Protein AF-A0A831RT04-F1 (afdb_monomer_lite)

Structure (mmCIF, N/CA/C/O backbone):
data_AF-A0A831RT04-F1
#
_entry.id   AF-A0A831RT04-F1
#
loop_
_atom_site.group_PDB
_atom_site.id
_atom_site.type_symbol
_atom_site.label_atom_id
_atom_site.label_alt_id
_atom_site.label_comp_id
_atom_site.label_asym_id
_atom_site.label_entity_id
_atom_site.label_seq_id
_atom_site.pdbx_PDB_ins_code
_atom_site.Cartn_x
_atom_site.Cartn_y
_atom_site.Cartn_z
_atom_site.occupancy
_atom_site.B_iso_or_equiv
_atom_site.auth_seq_id
_atom_site.auth_comp_id
_atom_site.auth_asym_id
_atom_site.auth_atom_id
_atom_site.pdbx_PDB_model_num
ATOM 1 N N . MET A 1 1 ? -9.387 18.054 11.095 1.00 45.62 1 MET A N 1
ATOM 2 C CA . MET A 1 1 ? -8.163 17.306 11.473 1.00 45.62 1 MET A CA 1
ATOM 3 C C . MET A 1 1 ? -7.636 16.391 10.363 1.00 45.62 1 MET A C 1
ATOM 5 O O . MET A 1 1 ? -6.426 16.345 10.203 1.00 45.62 1 MET A O 1
ATOM 9 N N . SER A 1 2 ? -8.494 15.749 9.554 1.00 54.75 2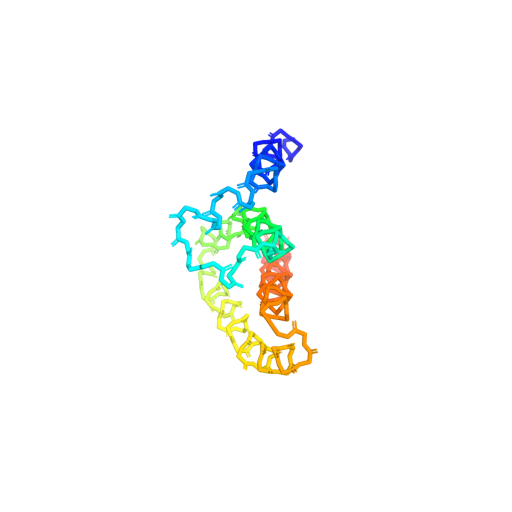 SER A N 1
ATOM 10 C CA . SER A 1 2 ? -8.093 14.901 8.406 1.00 54.75 2 SER A CA 1
ATOM 11 C C . SER A 1 2 ? -7.129 15.583 7.407 1.00 54.75 2 SER A C 1
ATOM 13 O O . SER A 1 2 ? -6.094 15.020 7.062 1.00 54.75 2 SER A O 1
ATOM 15 N N . THR A 1 3 ? -7.389 16.840 7.031 1.00 56.50 3 THR A N 1
ATOM 16 C CA . THR A 1 3 ? -6.643 17.543 5.969 1.00 56.50 3 THR A CA 1
ATOM 17 C C . THR A 1 3 ? -5.196 17.894 6.323 1.00 56.50 3 THR A C 1
ATOM 19 O O . THR A 1 3 ? -4.353 17.987 5.439 1.00 56.50 3 THR A O 1
ATOM 22 N N . ILE A 1 4 ? -4.882 18.096 7.608 1.00 65.50 4 ILE A N 1
ATOM 23 C CA . ILE A 1 4 ? -3.526 18.477 8.041 1.00 65.50 4 ILE A CA 1
ATOM 24 C C . ILE A 1 4 ? -2.608 17.250 8.042 1.00 65.50 4 ILE A C 1
ATOM 26 O O . ILE A 1 4 ? -1.446 17.347 7.660 1.00 65.50 4 ILE A O 1
ATOM 30 N N . MET A 1 5 ? -3.144 16.078 8.397 1.00 64.81 5 MET A N 1
ATOM 31 C CA . MET A 1 5 ? -2.383 14.829 8.373 1.00 64.81 5 MET A CA 1
ATOM 32 C C . MET A 1 5 ? -2.112 14.328 6.951 1.00 64.81 5 MET A C 1
ATOM 34 O O . MET A 1 5 ? -1.097 13.677 6.743 1.00 64.81 5 MET A O 1
ATOM 38 N N . SER A 1 6 ? -2.944 14.666 5.956 1.00 68.38 6 SER A N 1
ATOM 39 C CA . SER A 1 6 ? -2.721 14.265 4.557 1.00 68.38 6 SER A CA 1
ATOM 40 C C . SER A 1 6 ? -1.608 15.042 3.842 1.00 68.38 6 SER A C 1
ATOM 42 O O . SER A 1 6 ? -1.056 14.542 2.866 1.00 68.38 6 SER A O 1
ATOM 44 N N . ILE A 1 7 ? -1.252 16.241 4.319 1.00 77.00 7 ILE A N 1
ATOM 45 C CA . ILE A 1 7 ? -0.227 17.107 3.706 1.00 77.00 7 ILE A CA 1
ATOM 46 C C . ILE A 1 7 ? 1.161 16.445 3.649 1.00 77.00 7 ILE A C 1
ATOM 48 O O . ILE A 1 7 ? 1.724 16.392 2.555 1.00 77.00 7 ILE A O 1
ATOM 52 N N . PRO A 1 8 ? 1.729 15.907 4.748 1.00 80.19 8 PRO A N 1
ATOM 53 C CA . PRO A 1 8 ? 3.040 15.259 4.694 1.00 80.19 8 PRO A CA 1
ATOM 54 C C . PRO A 1 8 ? 3.054 14.021 3.788 1.00 80.19 8 PRO A C 1
ATOM 56 O O . PRO A 1 8 ? 4.034 13.808 3.082 1.00 80.19 8 PRO A O 1
ATOM 59 N N . PHE A 1 9 ? 1.967 13.243 3.728 1.00 76.56 9 PHE A N 1
ATOM 60 C CA . PHE A 1 9 ? 1.880 12.080 2.832 1.00 76.56 9 PHE A CA 1
ATOM 61 C C . PHE A 1 9 ? 1.739 12.477 1.358 1.00 76.56 9 PHE A C 1
ATOM 63 O O . PHE A 1 9 ? 2.332 11.839 0.488 1.00 76.56 9 PHE A O 1
ATOM 70 N N . ALA A 1 10 ? 1.000 13.548 1.064 1.00 77.06 10 ALA A N 1
ATOM 71 C CA . ALA A 1 10 ? 0.904 14.104 -0.283 1.00 77.06 10 ALA A CA 1
ATOM 72 C C . ALA A 1 10 ? 2.252 14.679 -0.748 1.00 77.06 10 ALA A C 1
ATOM 74 O O . ALA A 1 10 ? 2.687 14.389 -1.860 1.00 77.06 10 ALA A O 1
ATOM 75 N N . LEU A 1 11 ? 2.952 15.414 0.124 1.00 82.75 11 LEU A N 1
ATOM 76 C CA . LEU A 1 11 ? 4.318 15.887 -0.120 1.00 82.75 11 LEU A CA 1
ATOM 77 C C . LEU A 1 11 ? 5.285 14.724 -0.346 1.00 82.75 11 LEU A C 1
ATOM 79 O O . LEU A 1 11 ? 6.053 14.754 -1.301 1.00 82.75 11 LEU A O 1
ATOM 83 N N . TRP A 1 12 ? 5.214 13.678 0.479 1.00 82.62 12 TRP A N 1
ATOM 84 C CA . TRP A 1 12 ? 6.033 12.477 0.315 1.00 82.62 12 TRP A CA 1
ATOM 85 C C . TRP A 1 12 ? 5.776 11.779 -1.023 1.00 82.62 12 TRP A C 1
ATOM 87 O O . TRP A 1 12 ? 6.715 11.401 -1.717 1.00 82.62 12 TRP A O 1
ATOM 97 N N . THR A 1 13 ? 4.509 11.661 -1.421 1.00 82.38 13 THR A N 1
ATOM 98 C CA . THR A 1 13 ? 4.126 11.080 -2.714 1.00 82.38 13 THR A CA 1
ATOM 99 C C . THR A 1 13 ? 4.666 11.924 -3.868 1.00 82.38 13 THR A C 1
ATOM 101 O O . THR A 1 13 ? 5.231 11.387 -4.818 1.00 82.38 13 THR A O 1
ATOM 104 N N . LEU A 1 14 ? 4.553 13.250 -3.772 1.00 84.50 14 LEU A N 1
ATOM 105 C CA . LEU A 1 14 ? 5.020 14.179 -4.798 1.00 84.50 14 LEU A CA 1
ATOM 106 C C . LEU A 1 14 ? 6.548 14.143 -4.941 1.00 84.50 14 LEU A C 1
ATOM 108 O O . LEU A 1 14 ? 7.051 13.959 -6.046 1.00 84.50 14 LEU A O 1
ATOM 112 N N . VAL A 1 15 ? 7.285 14.227 -3.830 1.00 85.38 15 VAL A N 1
ATOM 113 C CA . VAL A 1 15 ? 8.753 14.119 -3.818 1.00 85.38 15 VAL A CA 1
ATOM 114 C C . VAL A 1 15 ? 9.193 12.750 -4.335 1.00 85.38 15 VAL A C 1
ATOM 116 O O . VAL A 1 15 ? 10.030 12.671 -5.230 1.00 85.38 15 VAL A O 1
ATOM 119 N N . GLY A 1 16 ? 8.593 11.668 -3.840 1.00 81.25 16 GLY A N 1
ATOM 120 C CA . GLY A 1 16 ? 8.941 10.315 -4.266 1.00 81.25 16 GLY A CA 1
ATOM 121 C C . GLY A 1 16 ? 8.696 10.069 -5.756 1.00 81.25 16 GLY A C 1
ATOM 122 O O . GLY A 1 16 ? 9.455 9.332 -6.372 1.00 81.25 16 GLY A O 1
ATOM 123 N N . THR A 1 17 ? 7.698 10.727 -6.354 1.00 84.56 17 THR A N 1
ATOM 124 C CA . THR A 1 17 ? 7.425 10.630 -7.798 1.00 84.56 17 THR A CA 1
ATOM 125 C C . THR A 1 17 ? 8.428 11.438 -8.620 1.00 84.56 17 THR A C 1
ATOM 127 O O . THR A 1 17 ? 8.916 10.945 -9.631 1.00 84.56 17 THR A O 1
ATOM 130 N N . LEU A 1 18 ? 8.782 12.651 -8.179 1.00 86.75 18 LEU A N 1
ATOM 131 C CA . LEU A 1 18 ? 9.749 13.511 -8.876 1.00 86.75 18 LEU A CA 1
ATOM 132 C C . LEU A 1 18 ? 11.164 12.918 -8.903 1.00 86.75 18 LEU A C 1
ATOM 134 O O . LEU A 1 18 ? 11.893 13.117 -9.869 1.00 86.75 18 LEU A O 1
ATOM 138 N N . PHE A 1 19 ? 11.548 12.186 -7.857 1.00 87.19 19 PHE A N 1
ATOM 139 C CA . PHE A 1 19 ? 12.863 11.549 -7.745 1.00 87.19 19 PHE A CA 1
ATOM 140 C C . PHE A 1 19 ? 12.835 10.039 -8.024 1.00 87.19 19 PHE A C 1
ATOM 142 O O . PHE A 1 19 ? 13.834 9.361 -7.787 1.00 87.19 19 PHE A O 1
ATOM 149 N N . ALA A 1 20 ? 11.719 9.498 -8.523 1.00 84.19 20 ALA A N 1
ATOM 150 C CA . ALA A 1 20 ? 11.543 8.060 -8.717 1.00 84.19 20 ALA A CA 1
ATOM 151 C C . ALA A 1 20 ? 12.595 7.455 -9.657 1.00 84.19 20 ALA A C 1
ATOM 153 O O . ALA A 1 20 ? 13.177 6.428 -9.323 1.00 84.19 20 ALA A O 1
ATOM 154 N N . ASP A 1 21 ? 12.903 8.100 -10.783 1.00 84.00 21 ASP A N 1
ATOM 155 C CA . ASP A 1 21 ? 13.902 7.575 -11.724 1.00 84.00 21 ASP A CA 1
ATOM 156 C C . ASP A 1 21 ? 15.319 7.617 -11.146 1.00 84.00 21 ASP A C 1
ATOM 158 O O . ASP A 1 21 ? 16.086 6.671 -11.318 1.00 84.00 21 ASP A O 1
ATOM 162 N N . THR A 1 22 ? 15.650 8.665 -10.387 1.00 85.75 22 THR A N 1
ATOM 163 C CA . THR A 1 22 ? 16.927 8.771 -9.669 1.00 85.75 22 THR A CA 1
ATOM 164 C C . THR A 1 22 ? 17.050 7.695 -8.590 1.00 85.75 22 THR A C 1
ATOM 166 O O . THR A 1 22 ? 18.107 7.086 -8.433 1.00 85.75 22 THR A O 1
ATOM 169 N N . LEU A 1 23 ? 15.970 7.420 -7.853 1.00 83.44 23 LEU A N 1
ATOM 170 C CA . LEU A 1 23 ? 15.917 6.344 -6.860 1.00 83.44 23 LEU A CA 1
ATOM 171 C C . LEU A 1 23 ? 16.074 4.967 -7.513 1.00 83.44 23 LEU A C 1
ATOM 173 O O . LEU A 1 23 ? 16.832 4.134 -7.022 1.00 83.44 23 LEU A O 1
ATOM 177 N N . LEU A 1 24 ? 15.398 4.730 -8.638 1.00 84.88 24 LEU A N 1
ATOM 178 C CA . LEU A 1 24 ? 15.500 3.468 -9.367 1.00 84.88 24 LEU A CA 1
ATOM 179 C C . LEU A 1 24 ? 16.905 3.273 -9.940 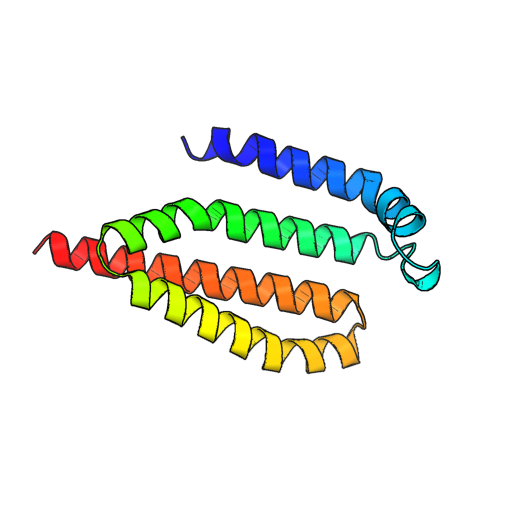1.00 84.88 24 LEU A C 1
ATOM 181 O O . LEU A 1 24 ? 17.485 2.211 -9.754 1.00 84.88 24 LEU A O 1
ATOM 185 N N . GLY A 1 25 ? 17.491 4.305 -10.549 1.00 84.56 25 GLY A N 1
ATOM 186 C CA . GLY A 1 25 ? 18.840 4.236 -11.115 1.00 84.56 25 GLY A CA 1
ATOM 187 C C . GLY A 1 25 ? 19.967 4.127 -10.084 1.00 84.56 25 GLY A C 1
ATOM 188 O O . GLY A 1 25 ? 21.071 3.728 -10.441 1.00 84.56 25 GLY A O 1
ATOM 189 N N . THR A 1 26 ? 19.713 4.467 -8.816 1.00 88.25 26 THR A N 1
ATOM 190 C CA . THR A 1 26 ? 20.705 4.335 -7.734 1.00 88.25 26 THR A CA 1
ATOM 191 C C . THR A 1 26 ? 20.590 3.018 -6.972 1.00 88.25 26 THR A C 1
ATOM 193 O O . THR A 1 26 ? 21.608 2.495 -6.523 1.00 88.25 26 THR A O 1
ATOM 196 N N . LEU A 1 27 ? 19.377 2.481 -6.811 1.00 87.50 27 LEU A N 1
ATOM 197 C CA . LEU A 1 27 ? 19.116 1.316 -5.957 1.00 87.50 27 LEU A CA 1
ATOM 198 C C . LEU A 1 27 ? 18.876 0.016 -6.729 1.00 87.50 27 LEU A C 1
ATOM 200 O O . LEU A 1 27 ? 19.007 -1.059 -6.145 1.00 87.50 27 LEU A O 1
ATOM 204 N N . TYR A 1 28 ? 18.514 0.096 -8.009 1.00 85.00 28 TYR A N 1
ATOM 205 C CA . TYR A 1 28 ? 18.105 -1.057 -8.805 1.00 85.00 28 TYR A CA 1
ATOM 206 C C . TYR A 1 28 ? 18.914 -1.189 -10.101 1.00 85.00 28 TYR A C 1
ATOM 208 O O . TYR A 1 28 ? 19.500 -0.217 -10.583 1.00 85.00 28 TYR A O 1
ATOM 216 N N . PRO A 1 29 ? 18.948 -2.399 -10.691 1.00 85.56 29 PRO A N 1
ATOM 217 C CA . PRO A 1 29 ? 19.523 -2.612 -12.012 1.00 85.56 29 PRO A CA 1
ATOM 218 C C . PRO A 1 29 ? 18.891 -1.714 -13.102 1.00 85.56 29 PRO A C 1
ATOM 220 O O . PRO A 1 29 ? 17.734 -1.306 -12.970 1.00 85.56 29 PRO A O 1
ATOM 223 N N . PRO A 1 30 ? 19.597 -1.452 -14.222 1.00 84.69 30 PRO A N 1
ATOM 224 C CA . PRO A 1 30 ? 19.153 -0.511 -15.261 1.00 84.69 30 PRO A CA 1
ATOM 225 C C . PRO A 1 30 ? 17.796 -0.845 -15.894 1.00 84.69 30 PRO A C 1
ATOM 227 O O . PRO A 1 30 ? 17.089 0.051 -16.337 1.00 84.69 30 PRO A O 1
ATOM 230 N N . GLU A 1 31 ? 17.415 -2.123 -15.909 1.00 82.75 31 GLU A N 1
ATOM 231 C CA . GLU A 1 31 ? 16.122 -2.618 -16.408 1.00 82.75 31 GLU A CA 1
ATOM 232 C C . GLU A 1 31 ? 14.905 -2.061 -15.645 1.00 82.75 31 GLU A C 1
ATOM 234 O O . GLU A 1 31 ? 13.789 -2.076 -16.164 1.00 82.75 31 GLU A O 1
ATOM 239 N N . TYR A 1 32 ? 15.108 -1.526 -14.436 1.00 78.44 32 TYR A N 1
ATOM 240 C CA . TYR A 1 32 ? 14.050 -0.899 -13.646 1.00 78.44 32 TYR A CA 1
ATOM 241 C C . TYR A 1 32 ? 13.917 0.607 -13.908 1.00 78.44 32 TYR A C 1
ATOM 243 O O . TYR A 1 32 ? 12.877 1.179 -13.579 1.00 78.44 32 TYR A O 1
ATOM 251 N N . VAL A 1 33 ? 14.912 1.251 -14.525 1.00 79.00 33 VAL A N 1
ATOM 252 C CA . VAL A 1 33 ? 14.890 2.689 -14.838 1.00 79.00 33 VAL A CA 1
ATOM 253 C C . VAL A 1 33 ? 13.804 2.976 -15.881 1.00 79.00 33 VAL A C 1
ATOM 255 O O . VAL A 1 33 ? 13.686 2.267 -16.876 1.00 79.00 33 VAL A O 1
ATOM 258 N N . GLY A 1 34 ? 12.977 3.999 -15.642 1.00 80.88 34 GLY A N 1
ATOM 259 C CA . GLY A 1 34 ? 11.801 4.310 -16.468 1.00 80.88 34 GLY A CA 1
ATOM 260 C C . GLY A 1 34 ? 10.494 3.670 -15.981 1.00 80.88 34 GLY A C 1
ATOM 261 O O . GLY A 1 34 ? 9.433 3.937 -16.542 1.00 80.88 34 GLY A O 1
ATOM 262 N N . ASN A 1 35 ? 10.524 2.884 -14.896 1.00 85.50 35 ASN A N 1
ATOM 263 C CA . ASN A 1 35 ? 9.319 2.381 -14.222 1.00 85.50 35 ASN A CA 1
ATOM 264 C C . ASN A 1 35 ? 8.807 3.338 -13.129 1.00 85.50 35 ASN A C 1
ATOM 266 O O . ASN A 1 35 ? 8.306 2.905 -12.088 1.00 85.50 35 ASN A O 1
ATOM 270 N N . THR A 1 36 ? 8.888 4.648 -13.366 1.00 86.94 36 THR A N 1
ATOM 271 C CA . THR A 1 36 ? 8.415 5.720 -12.469 1.00 86.94 36 THR A CA 1
ATOM 272 C C . THR A 1 36 ? 6.983 5.473 -11.984 1.00 86.94 36 THR A C 1
ATOM 274 O O . THR A 1 36 ? 6.643 5.707 -10.824 1.00 86.94 36 THR A O 1
ATOM 277 N N . LEU A 1 37 ? 6.140 4.934 -12.869 1.00 88.00 37 LEU A N 1
ATOM 278 C CA . LEU A 1 37 ? 4.743 4.620 -12.589 1.00 88.00 37 LEU A CA 1
ATOM 279 C C . LEU A 1 37 ? 4.588 3.547 -11.499 1.00 88.00 37 LEU A C 1
ATOM 281 O O . LEU A 1 37 ? 3.679 3.645 -10.680 1.00 88.00 37 LEU A O 1
ATOM 285 N N . VAL A 1 38 ? 5.485 2.558 -11.428 1.00 88.50 38 VAL A N 1
ATOM 286 C CA . VAL A 1 38 ? 5.470 1.546 -10.356 1.00 88.50 38 VAL A CA 1
ATOM 287 C C . VAL A 1 38 ? 5.745 2.207 -9.011 1.00 88.50 38 VAL A C 1
ATOM 289 O O . VAL A 1 38 ? 5.023 1.962 -8.047 1.00 88.50 38 VAL A O 1
ATOM 292 N N . VAL A 1 39 ? 6.747 3.088 -8.953 1.00 89.00 39 VAL A N 1
ATOM 293 C CA . VAL A 1 39 ? 7.077 3.840 -7.735 1.00 89.00 39 VAL A CA 1
ATOM 294 C C . VAL A 1 39 ? 5.887 4.691 -7.304 1.00 89.00 39 VAL A C 1
ATOM 296 O O . VAL A 1 39 ? 5.496 4.647 -6.140 1.00 89.00 39 VAL A O 1
ATOM 299 N N . PHE A 1 40 ? 5.247 5.389 -8.244 1.00 89.19 40 PHE A N 1
ATOM 300 C CA . PHE A 1 40 ? 4.037 6.160 -7.970 1.00 89.19 40 PHE A CA 1
ATOM 301 C C . PHE A 1 40 ? 2.899 5.296 -7.401 1.00 89.19 40 PHE A C 1
ATOM 303 O O . PHE A 1 40 ? 2.305 5.656 -6.385 1.00 89.19 40 PHE A O 1
ATOM 310 N N . LEU A 1 41 ? 2.624 4.129 -7.993 1.00 91.25 41 LEU A N 1
ATOM 311 C CA . LEU A 1 41 ? 1.605 3.197 -7.493 1.00 91.25 41 LEU A CA 1
ATOM 312 C C . LEU A 1 41 ? 1.922 2.692 -6.078 1.00 91.25 41 LEU A C 1
ATOM 314 O O . LEU A 1 41 ? 1.023 2.591 -5.242 1.00 91.25 41 LEU A O 1
ATOM 318 N N . LEU A 1 42 ? 3.193 2.409 -5.783 1.00 89.94 42 LEU A N 1
ATOM 319 C CA . LEU A 1 42 ? 3.633 1.997 -4.448 1.00 89.94 42 LEU A CA 1
ATOM 320 C C . LEU A 1 42 ? 3.524 3.136 -3.423 1.00 89.94 42 LEU A C 1
ATOM 322 O O . LEU A 1 42 ? 3.159 2.889 -2.273 1.00 89.94 42 LEU A O 1
ATOM 326 N N . LEU A 1 43 ? 3.783 4.383 -3.827 1.00 90.31 43 LEU A N 1
ATOM 327 C CA . LEU A 1 43 ? 3.574 5.555 -2.974 1.00 90.31 43 LEU A CA 1
ATOM 328 C C . LEU A 1 43 ? 2.086 5.785 -2.694 1.00 90.31 43 LEU A C 1
ATOM 330 O O . LEU A 1 43 ? 1.715 5.999 -1.541 1.00 90.31 43 LEU A O 1
ATOM 334 N N . LEU A 1 44 ? 1.223 5.653 -3.708 1.00 90.38 44 LEU A N 1
ATOM 335 C CA . LEU A 1 44 ? -0.230 5.693 -3.526 1.00 90.38 44 LEU A CA 1
ATOM 336 C C . LEU A 1 44 ? -0.716 4.592 -2.583 1.00 90.38 44 LEU A C 1
ATOM 338 O O . LEU A 1 44 ? -1.529 4.856 -1.698 1.00 90.38 44 LEU A O 1
ATOM 342 N N . ARG A 1 45 ? -0.191 3.369 -2.721 1.00 92.12 45 ARG A N 1
ATOM 343 C CA . ARG A 1 45 ? -0.482 2.274 -1.790 1.00 92.12 45 ARG A CA 1
ATOM 344 C C . ARG A 1 45 ? -0.125 2.674 -0.359 1.00 92.12 45 ARG A C 1
ATOM 346 O O . ARG A 1 45 ? -0.947 2.511 0.539 1.00 92.12 45 ARG A O 1
ATOM 353 N N . ASN A 1 46 ? 1.077 3.205 -0.149 1.00 89.19 46 ASN A N 1
ATOM 354 C CA . ASN A 1 46 ? 1.530 3.629 1.174 1.00 89.19 46 ASN A CA 1
ATOM 355 C C . ASN A 1 46 ? 0.641 4.747 1.751 1.00 89.19 46 ASN A C 1
ATOM 357 O O . ASN A 1 46 ? 0.329 4.756 2.942 1.00 89.19 46 ASN A O 1
ATOM 361 N N . LEU A 1 47 ? 0.164 5.660 0.902 1.00 89.38 47 LEU A N 1
ATOM 362 C CA . LEU A 1 47 ? -0.780 6.704 1.294 1.00 89.38 47 LEU A CA 1
ATOM 363 C C . LEU A 1 47 ? -2.122 6.118 1.761 1.00 89.38 47 LEU A C 1
ATOM 365 O O . LEU A 1 47 ? -2.636 6.536 2.798 1.00 89.38 47 LEU A O 1
ATOM 369 N N . VAL A 1 48 ? -2.658 5.116 1.057 1.00 90.94 48 VAL A N 1
ATOM 370 C CA . VAL A 1 48 ? -3.868 4.385 1.478 1.00 90.94 48 VAL A CA 1
ATOM 371 C C . VAL A 1 48 ? -3.648 3.684 2.822 1.00 90.94 48 VAL A C 1
ATOM 373 O O . VAL A 1 48 ? -4.473 3.806 3.728 1.00 90.94 48 VAL A O 1
ATOM 376 N N . GLU A 1 49 ? -2.526 2.982 2.988 1.00 88.88 49 GLU A N 1
ATOM 377 C CA . GLU A 1 49 ? -2.206 2.282 4.238 1.00 88.88 49 GLU A CA 1
ATOM 378 C C . GLU A 1 49 ? -2.081 3.253 5.414 1.00 88.88 49 GLU A C 1
ATOM 380 O O . GLU A 1 49 ? -2.686 3.025 6.465 1.00 88.88 49 GLU A O 1
ATOM 385 N N . SER A 1 50 ? -1.393 4.375 5.203 1.00 88.31 50 SER A N 1
ATOM 386 C CA . SER A 1 50 ? -1.229 5.443 6.189 1.00 88.31 50 SER A CA 1
ATOM 387 C C . SER A 1 50 ? -2.566 6.082 6.570 1.00 88.31 50 SER A C 1
ATOM 389 O O . SER A 1 50 ? -2.844 6.270 7.755 1.00 88.31 50 SER A O 1
ATOM 391 N N . ALA A 1 51 ? -3.446 6.342 5.597 1.00 87.88 51 ALA A N 1
ATOM 392 C CA . ALA A 1 51 ? -4.796 6.846 5.858 1.00 87.88 51 ALA A CA 1
ATOM 393 C C . ALA A 1 51 ? -5.660 5.842 6.648 1.00 87.88 51 ALA A C 1
ATOM 395 O O . ALA A 1 51 ? -6.527 6.245 7.422 1.00 87.88 51 ALA A O 1
ATOM 396 N N . SER A 1 52 ? -5.400 4.538 6.502 1.00 88.94 52 SER A N 1
ATOM 397 C CA . SER A 1 52 ? -6.088 3.466 7.238 1.00 88.94 52 SER A CA 1
ATOM 398 C C . SER A 1 52 ? -5.503 3.177 8.633 1.00 88.94 52 SER A C 1
ATOM 400 O O . SER A 1 52 ? -6.067 2.382 9.397 1.00 88.94 52 SER A O 1
ATOM 402 N N . ALA A 1 53 ? -4.370 3.790 8.994 1.00 89.25 53 ALA A N 1
ATOM 403 C CA . ALA A 1 53 ? -3.702 3.542 10.271 1.00 89.25 53 ALA A CA 1
ATOM 404 C C . ALA A 1 53 ? -4.569 3.917 11.492 1.00 89.25 53 ALA A C 1
ATOM 406 O O . ALA A 1 53 ? -4.692 3.078 12.387 1.00 89.25 53 ALA A O 1
ATOM 407 N N . PRO A 1 54 ? -5.264 5.076 11.537 1.00 89.94 54 PRO A N 1
ATOM 408 C CA . PRO A 1 54 ? -6.131 5.429 12.668 1.00 89.94 54 PRO A CA 1
ATOM 409 C C . PRO A 1 54 ? -7.238 4.400 12.929 1.00 89.94 54 PRO A C 1
ATOM 411 O O . PRO A 1 54 ? -7.504 4.054 14.074 1.00 89.94 54 PRO A O 1
ATOM 414 N N . VAL A 1 55 ? -7.831 3.850 11.866 1.00 89.12 55 VAL A N 1
ATOM 415 C CA . VAL A 1 55 ? -8.857 2.791 11.943 1.00 89.12 55 VAL A CA 1
ATOM 416 C C . VAL A 1 55 ? -8.284 1.525 12.547 1.00 89.12 55 VAL A C 1
ATOM 418 O O . VAL A 1 55 ? -8.923 0.854 13.351 1.00 89.12 55 VAL A O 1
ATOM 421 N N . THR A 1 56 ? -7.056 1.195 12.151 1.00 90.81 56 THR A N 1
ATOM 422 C CA . THR A 1 56 ? -6.351 0.025 12.665 1.00 90.81 56 THR A CA 1
ATOM 423 C C . THR A 1 56 ? -6.141 0.157 14.170 1.00 90.81 56 THR A C 1
ATOM 425 O O . THR A 1 56 ? -6.442 -0.783 14.903 1.00 90.81 56 THR A O 1
ATOM 428 N N . TYR A 1 57 ? -5.701 1.330 14.633 1.00 89.31 57 TYR A N 1
ATOM 429 C CA . TYR A 1 57 ? -5.566 1.611 16.059 1.00 89.31 57 TYR A CA 1
ATOM 430 C C . TYR A 1 57 ? -6.916 1.582 16.780 1.00 89.31 57 TYR A C 1
ATOM 432 O O . TYR A 1 57 ? -7.009 0.945 17.822 1.00 89.31 57 TYR A O 1
ATOM 440 N N . ALA A 1 58 ? -7.970 2.173 16.209 1.00 87.62 58 ALA A N 1
ATOM 441 C CA . ALA A 1 58 ? -9.313 2.153 16.791 1.00 87.62 58 ALA A CA 1
ATOM 442 C C . ALA A 1 58 ? -9.864 0.724 16.965 1.00 87.62 58 ALA A C 1
ATOM 444 O O . ALA A 1 58 ? -10.409 0.382 18.011 1.00 87.62 58 ALA A O 1
ATOM 445 N N . LEU A 1 59 ? -9.679 -0.148 15.968 1.00 88.12 59 LEU A N 1
ATOM 446 C CA . LEU A 1 59 ? -10.078 -1.556 16.063 1.00 88.12 59 LEU A CA 1
ATOM 447 C C . LEU A 1 59 ? -9.259 -2.322 17.109 1.00 88.12 59 LEU A C 1
ATOM 449 O O . LEU A 1 59 ? -9.797 -3.183 17.804 1.00 88.12 59 LEU A O 1
ATOM 453 N N . GLN A 1 60 ? -7.963 -2.030 17.229 1.00 90.00 60 GLN A N 1
ATOM 454 C CA . GLN A 1 60 ? -7.097 -2.669 18.221 1.00 90.0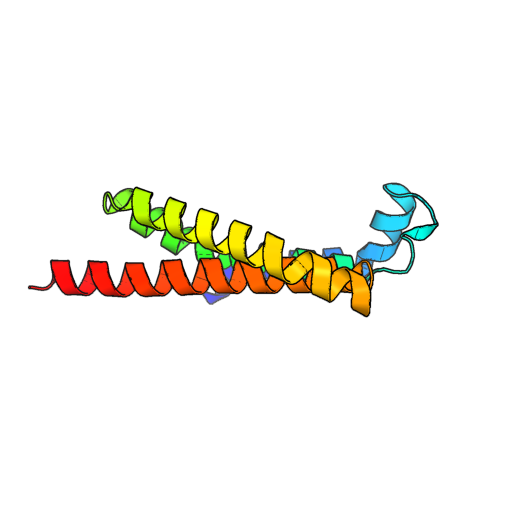0 60 GLN A CA 1
ATOM 455 C C . GLN A 1 60 ? -7.450 -2.243 19.649 1.00 90.00 60 GLN A C 1
ATOM 457 O O . GLN A 1 60 ? -7.544 -3.103 20.523 1.00 90.00 60 GLN A O 1
ATOM 462 N N . THR A 1 61 ? -7.694 -0.952 19.886 1.00 90.31 61 THR A N 1
ATOM 463 C CA . THR A 1 61 ? -8.092 -0.443 21.208 1.00 90.31 61 THR A CA 1
ATOM 464 C C . THR A 1 61 ? -9.486 -0.917 21.613 1.00 90.31 61 THR A C 1
ATOM 466 O O . THR A 1 61 ? -9.718 -1.152 22.794 1.00 90.31 61 THR A O 1
ATOM 469 N N . ALA A 1 62 ? -10.383 -1.160 20.652 1.00 87.69 62 ALA A N 1
ATOM 470 C CA . ALA A 1 62 ? -11.691 -1.778 20.881 1.00 87.69 62 ALA A CA 1
ATOM 471 C C . ALA A 1 62 ? -11.637 -3.304 21.136 1.00 87.69 62 ALA A C 1
ATOM 473 O O . ALA A 1 62 ? -12.677 -3.960 21.187 1.00 87.69 62 ALA A O 1
ATOM 474 N N . GLY A 1 63 ? -10.446 -3.909 21.242 1.00 89.25 63 GLY A N 1
ATOM 475 C CA . GLY A 1 63 ? -10.278 -5.353 21.452 1.00 89.25 63 GLY A CA 1
ATOM 476 C C . GLY A 1 63 ? -10.566 -6.213 20.214 1.00 89.25 63 GLY A C 1
ATOM 477 O O . GLY A 1 63 ? -10.536 -7.440 20.283 1.00 89.25 63 GLY A O 1
ATOM 478 N N . GLN A 1 64 ? -10.793 -5.596 19.053 1.00 89.25 64 GLN A N 1
ATOM 479 C CA . GLN A 1 64 ? -11.141 -6.263 17.795 1.00 89.25 64 GLN A CA 1
ATOM 480 C C . GLN A 1 64 ? -9.919 -6.503 16.896 1.00 89.25 64 GLN A C 1
ATOM 482 O O . GLN A 1 64 ? -10.035 -6.549 15.672 1.00 89.25 64 GLN A O 1
ATOM 487 N N . ALA A 1 65 ? -8.733 -6.723 17.476 1.00 89.12 65 ALA A N 1
ATOM 488 C CA . ALA A 1 65 ? -7.491 -6.944 16.724 1.00 89.12 65 ALA A CA 1
ATOM 489 C C . ALA A 1 65 ? -7.588 -8.097 15.701 1.00 89.12 65 ALA A C 1
ATOM 491 O O . ALA A 1 65 ? -6.978 -8.032 14.632 1.00 89.12 65 ALA A O 1
ATOM 492 N N . ARG A 1 66 ? -8.420 -9.114 15.980 1.00 91.31 66 ARG A N 1
ATOM 493 C CA . ARG A 1 66 ? -8.709 -10.226 15.056 1.00 91.31 66 ARG A CA 1
ATOM 494 C C . ARG A 1 66 ? -9.245 -9.747 13.706 1.00 91.31 66 ARG A C 1
ATOM 496 O O . ARG A 1 66 ? -8.903 -10.331 12.681 1.00 91.31 66 ARG A O 1
ATOM 503 N N . HIS A 1 67 ? -10.061 -8.696 13.697 1.00 89.56 67 HIS A N 1
ATOM 504 C CA . HIS A 1 67 ? -10.621 -8.135 12.473 1.00 89.56 67 HIS A CA 1
ATOM 505 C C . HIS A 1 67 ? -9.487 -7.564 11.618 1.00 89.56 67 HIS A C 1
ATOM 507 O O . HIS A 1 67 ? -9.311 -7.986 10.483 1.00 89.56 67 HIS A O 1
ATOM 513 N N . THR A 1 68 ? -8.593 -6.751 12.184 1.00 89.50 68 THR A N 1
ATOM 514 C CA . THR A 1 68 ? -7.400 -6.261 11.470 1.00 89.50 68 THR A CA 1
ATOM 515 C C . THR A 1 68 ? -6.597 -7.389 10.810 1.00 89.50 68 THR A C 1
ATOM 517 O O . THR A 1 68 ? -6.247 -7.278 9.635 1.00 89.50 68 THR A O 1
ATOM 520 N N . SER A 1 69 ? -6.348 -8.493 11.521 1.00 92.00 69 SER A N 1
ATOM 521 C CA . SER A 1 69 ? -5.639 -9.653 10.962 1.00 92.00 69 SER A CA 1
ATOM 522 C C . SER A 1 69 ? -6.400 -10.319 9.813 1.00 92.00 69 SER A C 1
ATOM 524 O O . SER A 1 69 ? -5.787 -10.685 8.815 1.00 92.00 69 SER A O 1
ATOM 526 N N . LEU A 1 70 ? -7.728 -10.445 9.913 1.00 92.06 70 LEU A N 1
ATOM 527 C CA . LEU A 1 70 ? -8.555 -11.000 8.838 1.00 92.06 70 LEU A CA 1
ATOM 528 C C . LEU A 1 70 ? -8.538 -10.118 7.583 1.00 92.06 70 LEU A C 1
ATOM 530 O O . LEU A 1 70 ? -8.449 -10.657 6.483 1.00 92.06 70 LEU A O 1
ATOM 534 N N . ALA A 1 71 ? -8.561 -8.787 7.725 1.00 92.06 71 ALA A N 1
ATOM 535 C CA . ALA A 1 71 ? -8.419 -7.885 6.577 1.00 92.06 71 ALA A CA 1
ATOM 536 C C . ALA A 1 71 ? -7.058 -8.064 5.899 1.00 92.06 71 ALA A C 1
ATOM 538 O O . ALA A 1 71 ? -6.998 -8.127 4.676 1.00 92.06 71 ALA A O 1
ATOM 539 N N . LEU A 1 72 ? -5.976 -8.182 6.676 1.00 91.69 72 LEU A N 1
ATOM 540 C CA . LEU A 1 72 ? -4.637 -8.416 6.128 1.00 91.69 72 LEU A CA 1
ATOM 541 C C . LEU A 1 72 ? -4.552 -9.758 5.393 1.00 91.69 72 LEU A C 1
ATOM 543 O O . LEU A 1 72 ? -4.061 -9.798 4.269 1.00 91.69 72 LEU A O 1
ATOM 547 N N . LEU A 1 73 ? -5.076 -10.837 5.984 1.00 94.50 73 LEU A N 1
ATOM 548 C CA . LEU A 1 73 ? -5.131 -12.152 5.337 1.00 94.50 73 LEU A CA 1
ATOM 549 C C . LEU A 1 73 ? -5.926 -12.104 4.030 1.00 94.50 73 LEU A C 1
ATOM 551 O O . LEU A 1 73 ? -5.472 -12.638 3.019 1.00 94.50 73 LEU A O 1
ATOM 555 N N . PHE A 1 74 ? -7.076 -11.426 4.033 1.00 93.50 74 PHE A N 1
ATOM 556 C CA . PHE A 1 74 ? -7.870 -11.220 2.827 1.00 93.50 74 PHE A CA 1
ATOM 557 C C . PHE A 1 74 ? -7.086 -10.450 1.763 1.00 93.50 74 PHE A C 1
ATOM 559 O O . PHE A 1 74 ? -7.032 -10.883 0.617 1.00 93.50 74 PHE A O 1
ATOM 566 N N . GLY A 1 75 ? -6.432 -9.349 2.134 1.00 90.81 75 GLY A N 1
ATOM 567 C CA . GLY A 1 75 ? -5.633 -8.554 1.207 1.00 90.81 75 GLY A CA 1
ATOM 568 C C . GLY A 1 75 ? -4.457 -9.322 0.608 1.00 90.81 75 GLY A C 1
ATOM 569 O O . GLY A 1 75 ? -4.193 -9.190 -0.586 1.00 90.81 75 GLY A O 1
ATOM 570 N N . VAL A 1 76 ? -3.782 -10.161 1.399 1.00 92.88 76 VAL A N 1
ATOM 571 C CA . VAL A 1 76 ? -2.706 -11.040 0.913 1.00 92.88 76 VAL A CA 1
ATOM 572 C C . VAL A 1 76 ? -3.259 -12.085 -0.050 1.00 92.88 76 VAL A C 1
ATOM 574 O O . VAL A 1 76 ? -2.707 -12.250 -1.133 1.00 92.88 76 VAL A O 1
ATOM 577 N N . ALA A 1 77 ? -4.363 -12.753 0.293 1.00 93.94 77 ALA A N 1
ATOM 578 C CA . ALA A 1 77 ? -5.006 -13.712 -0.605 1.00 93.94 77 ALA A CA 1
ATOM 579 C C . ALA A 1 77 ? -5.445 -13.042 -1.917 1.00 93.94 77 ALA A C 1
ATOM 581 O O . ALA A 1 77 ? -5.192 -13.561 -3.002 1.00 93.94 77 ALA A O 1
ATOM 582 N N . PHE A 1 78 ? -6.030 -11.848 -1.824 1.00 91.62 78 PHE A N 1
ATOM 583 C CA . PHE A 1 78 ? -6.429 -11.042 -2.970 1.00 91.62 78 PHE A CA 1
ATOM 584 C C . PHE A 1 78 ? -5.227 -10.670 -3.848 1.00 91.62 78 PHE A C 1
ATOM 586 O O . PHE A 1 78 ? -5.276 -10.846 -5.064 1.00 91.62 78 PHE A O 1
ATOM 593 N N . ALA A 1 79 ? -4.119 -10.232 -3.243 1.00 92.19 79 ALA A N 1
ATOM 594 C CA . ALA A 1 79 ? -2.881 -9.934 -3.958 1.00 92.19 79 ALA A CA 1
ATOM 595 C C . ALA A 1 79 ? -2.292 -11.183 -4.630 1.00 92.19 79 ALA A C 1
ATOM 597 O O . ALA A 1 79 ? -1.882 -11.106 -5.782 1.00 92.19 79 ALA A O 1
ATOM 598 N N . LEU A 1 80 ? -2.283 -12.334 -3.953 1.00 93.50 80 LEU A N 1
ATOM 599 C CA . LEU A 1 80 ? -1.759 -13.591 -4.498 1.00 93.50 80 LEU A CA 1
ATOM 600 C C . LEU A 1 80 ? -2.549 -14.090 -5.709 1.00 93.50 80 LEU A C 1
ATOM 602 O O . LEU A 1 80 ? -1.963 -14.681 -6.610 1.00 93.50 80 LEU A O 1
ATOM 606 N N . VAL A 1 81 ? -3.860 -13.848 -5.748 1.00 94.81 81 VAL A N 1
ATOM 607 C CA . VAL A 1 81 ? -4.704 -14.221 -6.891 1.00 94.81 81 VAL A CA 1
ATOM 608 C C . VAL A 1 81 ? -4.579 -13.204 -8.025 1.00 94.81 81 VAL A C 1
ATOM 610 O O . VAL A 1 81 ? -4.477 -13.583 -9.190 1.00 94.81 81 VAL A O 1
ATOM 613 N N . LEU A 1 82 ? -4.574 -11.908 -7.703 1.00 92.88 82 LEU A N 1
ATOM 614 C CA . LEU A 1 82 ? -4.640 -10.847 -8.706 1.00 92.88 82 LEU A CA 1
ATOM 615 C C . LEU A 1 82 ? -3.272 -10.511 -9.321 1.00 92.88 82 LEU A C 1
ATOM 617 O O . LEU A 1 82 ? -3.194 -10.193 -10.508 1.00 92.88 82 LEU A O 1
ATOM 621 N N . ALA A 1 83 ? -2.191 -10.586 -8.538 1.00 92.81 83 ALA A N 1
ATOM 622 C CA . ALA A 1 83 ? -0.856 -10.213 -8.994 1.00 92.81 83 ALA A CA 1
ATOM 623 C C . ALA A 1 83 ? -0.356 -11.072 -10.166 1.00 92.81 83 ALA A C 1
ATOM 625 O O . ALA A 1 83 ? 0.091 -10.471 -11.137 1.00 92.81 83 ALA A O 1
ATOM 626 N N . PRO A 1 84 ? -0.467 -12.417 -10.177 1.00 95.06 84 PRO A N 1
ATOM 627 C CA . PRO A 1 84 ? -0.011 -13.217 -11.315 1.00 95.06 84 PRO A CA 1
ATOM 628 C C . PRO A 1 84 ? -0.713 -12.845 -12.626 1.00 95.06 84 PRO A C 1
ATOM 630 O O . PRO A 1 84 ? -0.064 -12.736 -13.663 1.00 95.06 84 PRO A O 1
ATOM 633 N N . VAL A 1 85 ? -2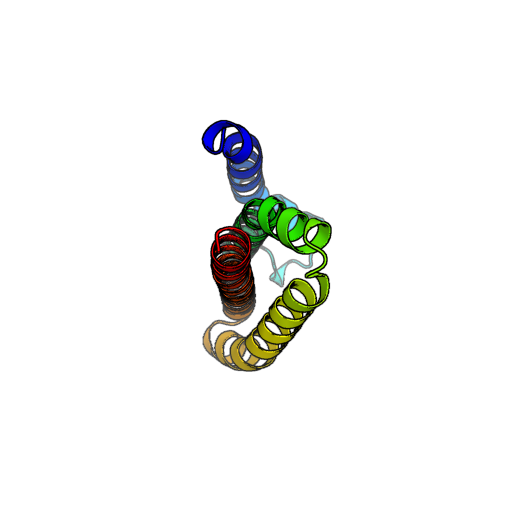.026 -12.588 -12.570 1.00 96.12 85 VAL A N 1
ATOM 634 C CA . VAL A 1 85 ? -2.833 -12.206 -13.740 1.00 96.12 85 VAL A CA 1
ATOM 635 C C . VAL A 1 85 ? -2.401 -10.839 -14.273 1.00 96.12 85 VAL A C 1
ATOM 637 O O . VAL A 1 85 ? -2.140 -10.685 -15.465 1.00 96.12 85 VAL A O 1
ATOM 640 N N . LEU A 1 86 ? -2.278 -9.846 -13.388 1.00 94.19 86 LEU A N 1
ATOM 641 C CA . LEU A 1 86 ? -1.879 -8.494 -13.776 1.00 94.19 86 LEU A CA 1
ATOM 642 C C . LEU A 1 86 ? -0.420 -8.426 -14.232 1.00 94.19 86 LEU A C 1
ATOM 644 O O . LEU A 1 86 ? -0.116 -7.695 -15.170 1.00 94.19 86 LEU A O 1
ATOM 648 N N . VAL A 1 87 ? 0.477 -9.188 -13.605 1.00 94.69 87 VAL A N 1
ATOM 649 C CA . VAL A 1 87 ? 1.889 -9.258 -14.002 1.00 94.69 87 VAL A CA 1
ATOM 650 C C . VAL A 1 87 ? 2.039 -9.902 -15.372 1.00 94.69 87 VAL A C 1
ATOM 652 O O . VAL A 1 87 ? 2.813 -9.408 -16.186 1.00 94.69 87 VAL A O 1
ATOM 655 N N . TYR A 1 88 ? 1.268 -10.948 -15.667 1.00 95.06 88 TYR A N 1
ATOM 656 C CA . TYR A 1 88 ? 1.280 -11.567 -16.990 1.00 95.06 88 TYR A CA 1
ATOM 657 C C . TYR A 1 88 ? 0.884 -10.578 -18.098 1.00 95.06 88 TYR A C 1
ATOM 659 O O . TYR A 1 88 ? 1.468 -10.597 -19.178 1.00 95.06 88 TYR A O 1
ATOM 667 N N . GLN A 1 89 ? -0.078 -9.689 -17.831 1.00 94.62 89 GLN A N 1
ATOM 668 C CA . GLN A 1 89 ? -0.623 -8.790 -18.850 1.00 94.62 89 GLN A CA 1
ATOM 669 C C . GLN A 1 89 ? 0.061 -7.415 -18.923 1.00 94.62 89 GLN A C 1
ATOM 671 O O . GLN A 1 89 ? 0.142 -6.831 -20.001 1.00 94.62 89 GLN A O 1
ATOM 676 N N . PHE A 1 90 ? 0.559 -6.898 -17.798 1.00 92.12 90 PHE A N 1
ATOM 677 C CA . PHE A 1 90 ? 1.106 -5.539 -17.675 1.00 92.12 90 PHE A CA 1
ATOM 678 C C . PHE A 1 90 ? 2.529 -5.503 -17.091 1.00 92.12 90 PHE A C 1
ATOM 680 O O . PHE A 1 90 ? 3.039 -4.429 -16.766 1.00 92.12 90 PHE A O 1
ATOM 687 N N . GLY A 1 91 ? 3.179 -6.656 -16.910 1.00 89.88 91 GLY A N 1
ATOM 688 C CA . GLY A 1 91 ? 4.522 -6.750 -16.341 1.00 89.88 91 GLY A CA 1
ATOM 689 C C . GLY A 1 91 ? 4.601 -6.202 -14.914 1.00 89.88 91 GLY A C 1
ATOM 690 O O . GLY A 1 91 ? 3.695 -6.369 -14.096 1.00 89.88 91 GLY A O 1
ATOM 691 N N . ILE A 1 92 ? 5.691 -5.502 -14.604 1.00 89.06 92 ILE A N 1
ATOM 692 C CA . ILE A 1 92 ? 5.941 -4.957 -13.263 1.00 89.06 92 ILE A CA 1
ATOM 693 C C . ILE A 1 92 ? 4.923 -3.886 -12.835 1.00 89.06 92 ILE A C 1
ATOM 695 O O . ILE A 1 92 ? 4.602 -3.767 -11.651 1.00 89.06 92 ILE A O 1
ATOM 699 N N . VAL A 1 93 ? 4.336 -3.162 -13.793 1.00 91.00 93 VAL A N 1
ATOM 700 C CA . VAL A 1 93 ? 3.232 -2.225 -13.533 1.00 91.00 93 VAL A CA 1
ATOM 701 C C . VAL A 1 93 ? 2.020 -2.966 -12.978 1.00 91.00 93 VAL A C 1
ATOM 703 O O . VAL A 1 93 ? 1.397 -2.504 -12.021 1.00 91.00 93 VAL A O 1
ATOM 706 N N . GLY A 1 94 ? 1.736 -4.156 -13.512 1.00 91.50 94 GLY A N 1
ATOM 707 C CA . GLY A 1 94 ? 0.675 -5.028 -13.019 1.00 91.50 94 GLY A CA 1
ATOM 708 C C . GLY A 1 94 ? 0.843 -5.409 -11.547 1.00 91.50 94 GLY A C 1
ATOM 709 O O . GLY A 1 94 ? -0.135 -5.392 -10.799 1.00 91.50 94 GLY A O 1
ATOM 710 N N . ALA A 1 95 ? 2.078 -5.661 -11.097 1.00 90.94 95 ALA A N 1
ATOM 711 C CA . ALA A 1 95 ? 2.364 -5.906 -9.681 1.00 90.94 95 ALA A CA 1
ATOM 712 C C . ALA A 1 95 ? 2.028 -4.683 -8.811 1.00 90.94 95 ALA A C 1
ATOM 714 O O . ALA A 1 95 ? 1.394 -4.826 -7.764 1.00 90.94 95 ALA A O 1
ATOM 715 N N . GLY A 1 96 ? 2.396 -3.477 -9.258 1.00 92.12 96 GLY A N 1
ATOM 716 C CA . GLY A 1 96 ? 2.064 -2.228 -8.564 1.00 92.12 96 GLY A CA 1
ATOM 717 C C . GLY A 1 96 ? 0.553 -2.014 -8.426 1.00 92.12 96 GLY A C 1
ATOM 718 O O . GLY A 1 96 ? 0.068 -1.684 -7.342 1.00 92.12 96 GLY A O 1
ATOM 719 N N . VAL A 1 97 ? -0.208 -2.272 -9.495 1.00 93.50 97 VAL A N 1
ATOM 720 C CA . VAL A 1 97 ? -1.678 -2.169 -9.487 1.00 93.50 97 VAL A CA 1
ATOM 721 C C . VAL A 1 97 ? -2.295 -3.197 -8.538 1.00 93.50 97 VAL A C 1
ATOM 723 O O . VAL A 1 97 ? -3.161 -2.846 -7.736 1.00 93.50 97 VAL A O 1
ATOM 726 N N . ALA A 1 98 ? -1.826 -4.448 -8.569 1.00 94.69 98 ALA A N 1
ATOM 727 C CA . ALA A 1 98 ? -2.310 -5.500 -7.677 1.00 94.69 98 ALA A CA 1
ATOM 728 C C . ALA A 1 98 ? -2.109 -5.133 -6.197 1.00 94.69 98 ALA A C 1
ATOM 730 O O . ALA A 1 98 ? -3.013 -5.294 -5.376 1.00 94.69 98 ALA A O 1
ATOM 731 N N . MET A 1 99 ? -0.934 -4.591 -5.871 1.00 93.50 99 MET A N 1
ATOM 732 C CA . MET A 1 99 ? -0.571 -4.149 -4.524 1.00 93.50 99 MET A CA 1
ATOM 733 C C . MET A 1 99 ? -1.434 -2.970 -4.051 1.00 93.50 99 MET A C 1
ATOM 735 O O . MET A 1 99 ? -1.879 -2.953 -2.902 1.00 93.50 99 MET A O 1
ATOM 739 N N . LEU A 1 100 ? -1.727 -2.009 -4.933 1.00 94.75 100 LEU A N 1
ATOM 740 C CA . LEU A 1 100 ? -2.629 -0.896 -4.628 1.00 94.75 100 LEU A CA 1
ATOM 741 C C . LEU A 1 100 ? -4.068 -1.376 -4.376 1.00 94.75 100 LEU A C 1
ATOM 743 O O . LEU A 1 100 ? -4.682 -0.985 -3.383 1.00 94.75 100 LEU A O 1
ATOM 747 N N . LEU A 1 101 ? -4.600 -2.249 -5.237 1.00 94.88 101 LEU A N 1
ATOM 748 C CA . LEU A 1 101 ? -5.952 -2.798 -5.081 1.00 94.88 101 LEU A CA 1
ATOM 749 C C . LEU A 1 101 ? -6.079 -3.643 -3.809 1.00 94.88 101 LEU A C 1
ATOM 751 O O . LEU A 1 101 ? -7.084 -3.549 -3.103 1.00 94.88 101 LEU A O 1
ATOM 755 N N . SER A 1 102 ? -5.040 -4.410 -3.472 1.00 94.81 102 SER A N 1
ATOM 756 C CA . SER A 1 102 ? -4.960 -5.128 -2.201 1.00 94.81 102 SER A CA 1
ATOM 757 C C . SER A 1 102 ? -5.067 -4.166 -1.012 1.00 94.81 102 SER A C 1
ATOM 759 O O . SER A 1 102 ? -5.955 -4.338 -0.175 1.00 94.81 102 SER A O 1
ATOM 761 N N . ALA A 1 103 ? -4.270 -3.094 -0.969 1.00 93.38 103 ALA A N 1
ATOM 762 C CA . ALA A 1 103 ? -4.342 -2.107 0.112 1.00 93.38 103 ALA A CA 1
ATOM 763 C C . ALA A 1 103 ? -5.710 -1.411 0.211 1.00 93.38 103 ALA A C 1
ATOM 765 O O . ALA A 1 103 ? -6.234 -1.241 1.315 1.00 93.38 103 ALA A O 1
ATOM 766 N N . LEU A 1 104 ? -6.332 -1.071 -0.923 1.00 94.94 104 LEU A N 1
ATOM 767 C CA . LEU A 1 104 ? -7.690 -0.518 -0.953 1.00 94.94 104 LEU A CA 1
ATOM 768 C C . LEU A 1 104 ? -8.711 -1.497 -0.364 1.00 94.94 104 LEU A C 1
ATOM 770 O O . LEU A 1 104 ? -9.536 -1.098 0.457 1.00 94.94 104 LEU A O 1
ATOM 774 N N . SER A 1 105 ? -8.624 -2.780 -0.721 1.00 95.06 105 SER A N 1
ATOM 775 C CA . SER A 1 105 ? -9.515 -3.818 -0.191 1.00 95.06 105 SER A CA 1
ATOM 776 C C . SER A 1 105 ? -9.353 -4.012 1.325 1.00 95.06 105 SER A C 1
ATOM 778 O O . SER A 1 105 ? -10.346 -4.078 2.052 1.00 95.06 105 SER A O 1
ATOM 780 N N . ILE A 1 106 ? -8.109 -4.000 1.825 1.00 94.31 106 ILE A N 1
ATOM 781 C CA . ILE A 1 106 ? -7.791 -4.058 3.258 1.00 94.31 106 ILE A CA 1
ATOM 782 C C . ILE A 1 106 ? -8.407 -2.855 3.975 1.00 94.31 106 ILE A C 1
ATOM 784 O O . ILE A 1 106 ? -9.069 -3.011 5.002 1.00 94.31 106 ILE A O 1
ATOM 788 N N . SER A 1 107 ? -8.191 -1.651 3.439 1.00 92.62 107 SER A N 1
ATOM 789 C CA . SER A 1 107 ? -8.698 -0.410 4.023 1.00 92.62 107 SER A CA 1
ATOM 790 C C . SER A 1 107 ? -10.228 -0.392 4.064 1.00 92.62 107 SER A C 1
ATOM 792 O O . SER A 1 107 ? -10.807 -0.055 5.097 1.00 92.62 107 SER A O 1
ATOM 794 N N . ALA A 1 108 ? -10.889 -0.818 2.984 1.00 93.56 108 ALA A N 1
ATOM 795 C CA . ALA A 1 108 ? -12.345 -0.901 2.909 1.00 93.56 108 ALA A CA 1
ATOM 796 C C . ALA A 1 108 ? -12.926 -1.870 3.954 1.00 93.56 108 ALA A C 1
ATOM 798 O O . ALA A 1 108 ? -13.883 -1.525 4.647 1.00 93.56 108 ALA A O 1
ATOM 799 N N . LEU A 1 109 ? -12.319 -3.051 4.129 1.00 93.25 109 LEU A N 1
ATOM 800 C CA . LEU A 1 109 ? -12.752 -4.029 5.135 1.00 93.25 109 LEU A CA 1
ATOM 801 C C . LEU A 1 109 ? -12.583 -3.517 6.568 1.00 93.25 109 LEU A C 1
ATOM 803 O O . LEU A 1 109 ? -13.490 -3.671 7.386 1.00 93.25 109 LEU A O 1
ATOM 807 N N . LYS A 1 110 ? -11.451 -2.872 6.873 1.00 91.50 110 LYS A N 1
ATOM 808 C CA . LYS A 1 110 ? -11.227 -2.251 8.188 1.00 91.50 110 LYS A CA 1
ATOM 809 C C . LYS A 1 110 ? -12.289 -1.195 8.489 1.00 91.50 110 LYS A C 1
ATOM 811 O O . LYS A 1 110 ? -12.839 -1.183 9.587 1.00 91.50 110 LYS A O 1
ATOM 816 N N . TRP A 1 111 ? -12.603 -0.345 7.510 1.00 91.25 111 TRP A N 1
ATOM 817 C CA . TRP A 1 111 ? -13.615 0.699 7.663 1.00 91.25 111 TRP A CA 1
ATOM 818 C C . TRP A 1 111 ? -15.014 0.112 7.881 1.00 91.25 111 TRP A C 1
ATOM 820 O O . TRP A 1 111 ? -15.735 0.535 8.784 1.00 91.25 111 TRP A O 1
ATOM 830 N N . TYR A 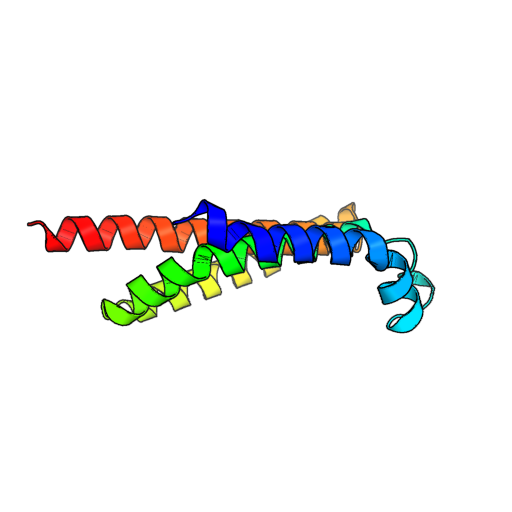1 112 ? -15.368 -0.922 7.111 1.00 93.06 112 TYR A N 1
ATOM 831 C CA . TYR A 1 112 ? -16.628 -1.647 7.265 1.00 93.06 112 TYR A CA 1
ATOM 832 C C . TYR A 1 112 ? -16.794 -2.232 8.675 1.00 93.06 112 TYR A C 1
ATOM 834 O O . TYR A 1 112 ? -17.854 -2.094 9.288 1.00 93.06 112 TYR A O 1
ATOM 842 N N . TRP A 1 113 ? -15.752 -2.861 9.222 1.00 90.69 113 TRP A N 1
ATOM 843 C CA . TRP A 1 113 ? -15.816 -3.414 10.575 1.00 90.69 113 TRP A CA 1
ATOM 844 C C . TRP A 1 113 ? -15.835 -2.349 11.663 1.00 90.69 113 TRP A C 1
ATOM 846 O O . TRP A 1 113 ? -16.570 -2.513 12.632 1.00 90.69 113 TRP A O 1
ATOM 856 N N . MET A 1 114 ? -15.104 -1.246 11.495 1.00 89.88 114 MET A N 1
ATOM 857 C CA . MET A 1 114 ? -15.157 -0.124 12.434 1.00 89.88 114 MET A CA 1
ATOM 858 C C . MET A 1 114 ? -16.591 0.406 12.582 1.00 89.88 114 MET A C 1
ATOM 860 O O . MET A 1 114 ? -17.084 0.516 13.702 1.00 89.88 114 MET A O 1
ATOM 864 N N . MET A 1 115 ? -17.295 0.617 11.464 1.00 88.31 115 MET A N 1
ATOM 865 C CA . MET A 1 115 ? -18.699 1.052 11.474 1.00 88.31 115 MET A CA 1
ATOM 866 C C . MET A 1 115 ? -19.627 0.062 12.193 1.00 88.31 115 MET A C 1
ATOM 868 O O . MET A 1 115 ? -20.592 0.466 12.834 1.00 88.31 115 MET A O 1
ATOM 872 N N . ARG A 1 116 ? -19.355 -1.247 12.111 1.00 85.31 116 ARG A N 1
ATOM 873 C CA . ARG A 1 116 ? -20.158 -2.272 12.801 1.00 85.31 116 ARG A CA 1
ATOM 874 C C . ARG A 1 116 ? -19.936 -2.280 14.313 1.00 85.31 116 ARG A C 1
ATOM 876 O O . ARG A 1 116 ? -20.887 -2.523 15.052 1.00 85.31 116 ARG A O 1
ATOM 883 N N . VAL A 1 117 ? -18.709 -2.029 14.763 1.00 82.50 117 VAL A N 1
ATOM 884 C CA . VAL A 1 117 ? -18.370 -1.981 16.193 1.00 82.50 117 VAL A CA 1
ATOM 885 C C . VAL A 1 117 ? -19.031 -0.777 16.865 1.00 82.50 117 VAL A C 1
ATOM 887 O O . VAL A 1 117 ? -19.618 -0.930 17.931 1.00 82.50 117 VAL A O 1
ATOM 890 N N . GLU A 1 118 ? -19.012 0.388 16.214 1.00 73.94 118 GLU A N 1
ATOM 891 C CA . GLU A 1 118 ? -19.614 1.622 16.737 1.00 73.94 118 GLU A CA 1
ATOM 892 C C . GLU A 1 118 ? -21.131 1.481 16.964 1.00 73.94 118 GLU A C 1
ATOM 894 O O . GLU A 1 118 ? -21.642 1.849 18.023 1.00 73.94 118 GLU A O 1
ATOM 899 N N . VAL A 1 119 ? -21.844 0.841 16.028 1.00 70.88 119 VAL A N 1
ATOM 900 C CA . VAL A 1 119 ? -23.290 0.576 16.152 1.00 70.88 119 VAL A CA 1
ATOM 901 C C . VAL A 1 119 ? -23.607 -0.345 17.333 1.00 70.88 119 VAL A C 1
ATOM 903 O O . VAL A 1 119 ? -24.574 -0.101 18.045 1.00 70.88 119 VAL A O 1
ATOM 906 N N . SER A 1 120 ? -22.792 -1.376 17.576 1.00 66.38 120 SER A N 1
ATOM 907 C CA . SER A 1 120 ? -23.014 -2.309 18.690 1.00 66.38 120 SER A CA 1
ATOM 908 C C . SER A 1 120 ? -22.753 -1.689 20.064 1.00 66.38 120 SER A C 1
ATOM 910 O O . SER A 1 120 ? -23.256 -2.213 21.050 1.00 66.38 120 SER A O 1
ATOM 912 N N . SER A 1 121 ? -21.947 -0.627 20.151 1.00 63.91 121 SER A N 1
ATOM 913 C CA . SER A 1 121 ? -21.705 0.096 21.408 1.00 63.91 121 SER A CA 1
ATOM 914 C C . SER A 1 121 ? -22.766 1.152 21.732 1.00 63.91 121 SER A C 1
ATOM 916 O O . SER A 1 121 ? -22.784 1.668 22.845 1.00 63.91 121 SER A O 1
ATOM 918 N N . ALA A 1 122 ? -23.627 1.491 20.767 1.00 60.41 122 ALA A N 1
ATOM 919 C CA . ALA A 1 122 ? -24.688 2.486 20.922 1.00 60.41 122 ALA A CA 1
ATOM 920 C C . ALA A 1 122 ? -26.047 1.884 21.342 1.00 60.41 122 ALA A C 1
ATOM 922 O O . ALA A 1 122 ? -26.978 2.637 21.626 1.00 60.41 122 ALA A O 1
ATOM 923 N N . THR A 1 123 ? -26.159 0.552 21.361 1.00 54.69 123 THR A N 1
ATOM 924 C CA . THR A 1 123 ? -27.337 -0.225 21.792 1.00 54.69 123 THR A CA 1
ATOM 925 C C . THR A 1 123 ? -27.083 -0.893 23.129 1.00 54.69 123 THR A C 1
ATOM 927 O O . THR A 1 123 ? -27.986 -0.846 23.988 1.00 54.69 123 THR A O 1
#

Radius of gyration: 16.94 Å; chains: 1; bounding box: 48×33×41 Å

Secondary structure (DSSP, 8-state):
-HHHHHHHHHHHHHHHHHTHHHHHHHHS-GGGTT-HHHHHHHHHHHHHHHHTHHHHHHHHHTT-HHHHHHHHHHHHHHHHHHHHHHHHHHHHHHHHHHHHHHHHHHHHHHHHHHHHHHHHH--

Foldseek 3Di:
DLVVVLVVLVVVLVVCLVCVQVVCVVPHDPVCRPVSLLSSLVSLLVSLLSSLVVLCVLCVVLVNNVQLVVLLVVLVVQLVVQQVVQCVPPNSSRNSVSSSVSSVSSSVSSVVVSVVSVVVVVD

Sequence (123 aa):
MSTIMSIPFALWTLVGTLFADTLLGTLYPPEYVGNTLVVFLLLLRNLVESASAPVTYALQTAGQARHTSLALLFGVAFALVLAPVLVYQFGIVGAGVAMLLSALSISALKW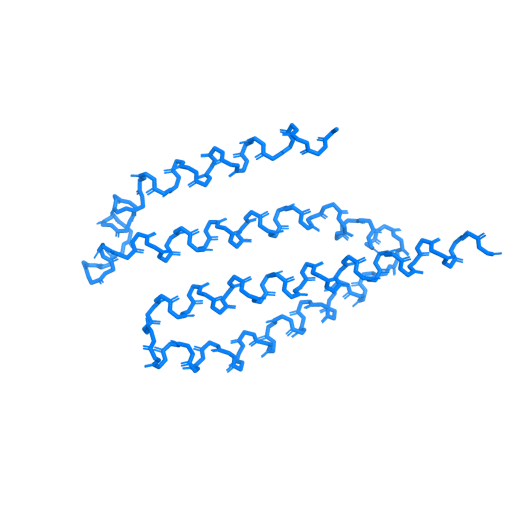YWMMRVEVSSAT

InterPro domains:
  IPR050833 Polysaccharide Biosynthesis and Transport [PTHR30250] (3-116)

Organism: NCBI:txid1076588

pLDDT: mean 86.51, std 9.38, range [45.62, 96.12]